Protein AF-A0A8X6SAF5-F1 (afdb_monomer)

pLDDT: mean 92.11, std 7.64, range [51.38, 97.69]

Radius of gyration: 16.72 Å; Cα contacts (8 Å, |Δi|>4): 82; chains: 1; bounding box: 45×39×35 Å

Foldseek 3Di:
DLVVLVVVLVVQVPPADPVRHGQDDPLHSDNVNSVVLVVQLVVLCVVQVPDPPSSVLSNVQSVQCSVADPVRGRNVSFDLDCPTPDPVSVVVVVVVVVVVVD

Sequence (102 aa):
MGTRLRRLKTKMRGQKLSDGKPLCGRNRLTEAEIDRLQAYYGLAIRRNLFSVKDMQQAIWAIFLHKLSTDEKPQHGFCPSDSDTWCKFKKSRIAWGDLSSQK

Secondary structure (DSSP, 8-state):
-HHHHHHHHHHTTT-B-TTS-BS-STTS--HHHHHHHHHHHHHHHHHTTT-HHHHHHHHHHHHHHHH--SSS---TTS--STT-S-HHHHHHHHHHHHHTT-

Mean predicted aligned error: 4.56 Å

Structure (mmCIF, N/CA/C/O backbone):
data_AF-A0A8X6SAF5-F1
#
_entry.id   AF-A0A8X6SAF5-F1
#
loop_
_atom_site.group_PDB
_atom_site.id
_atom_site.type_symbol
_atom_site.label_atom_id
_atom_site.label_alt_id
_atom_site.label_comp_id
_atom_site.label_asym_id
_atom_site.label_entity_id
_atom_site.label_seq_id
_atom_site.pdbx_PDB_ins_code
_atom_site.Cartn_x
_atom_site.Cartn_y
_atom_site.Cartn_z
_atom_site.occupancy
_atom_site.B_iso_or_equiv
_atom_site.auth_seq_id
_atom_site.auth_comp_id
_atom_site.auth_asym_id
_atom_site.auth_atom_id
_atom_site.pdbx_PDB_model_num
ATOM 1 N N . MET A 1 1 ? -7.140 8.845 -5.849 1.00 89.25 1 MET A N 1
ATOM 2 C CA . MET A 1 1 ? -7.455 7.763 -4.881 1.00 89.25 1 MET A CA 1
ATOM 3 C C . MET A 1 1 ? -7.773 8.281 -3.471 1.00 89.25 1 MET A C 1
ATOM 5 O O . MET A 1 1 ? -8.838 7.948 -2.965 1.00 89.25 1 MET A O 1
ATOM 9 N N .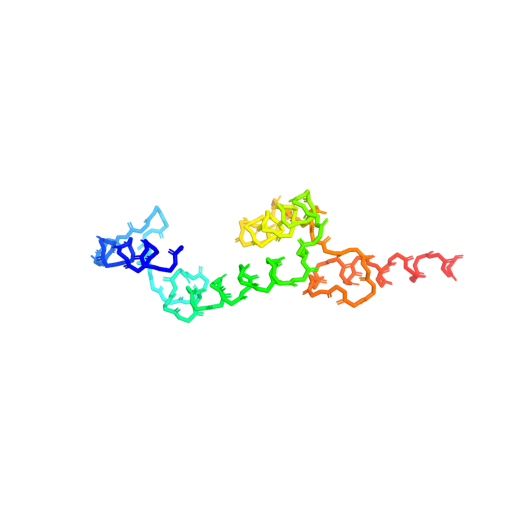 GLY A 1 2 ? -6.919 9.112 -2.852 1.00 94.56 2 GLY A N 1
ATOM 10 C CA . GLY A 1 2 ? -7.059 9.537 -1.445 1.00 94.56 2 GLY A CA 1
ATOM 11 C C . GLY A 1 2 ? -8.425 10.101 -1.042 1.00 94.56 2 GLY A C 1
ATOM 12 O O . GLY A 1 2 ? -9.020 9.626 -0.081 1.00 94.56 2 GLY A O 1
ATOM 13 N N . THR A 1 3 ? -8.982 11.045 -1.807 1.00 96.75 3 THR A N 1
ATOM 14 C CA . THR A 1 3 ? -10.299 11.646 -1.507 1.00 96.75 3 THR A CA 1
ATOM 15 C C . THR A 1 3 ? -11.421 10.610 -1.427 1.00 96.75 3 THR A C 1
ATOM 17 O O . THR A 1 3 ? -12.273 10.693 -0.546 1.00 96.75 3 THR A O 1
ATOM 20 N N . ARG A 1 4 ? -11.423 9.600 -2.310 1.00 96.19 4 ARG A N 1
ATOM 21 C CA . ARG A 1 4 ? -12.444 8.536 -2.292 1.00 96.19 4 ARG A CA 1
ATOM 22 C C . ARG A 1 4 ? -12.307 7.653 -1.052 1.00 96.19 4 ARG A C 1
ATOM 24 O O . ARG A 1 4 ? -13.319 7.326 -0.443 1.00 96.19 4 ARG A O 1
ATOM 31 N N . LEU A 1 5 ? -11.075 7.323 -0.653 1.00 95.44 5 LEU A N 1
ATOM 32 C CA . LEU A 1 5 ? -10.814 6.549 0.566 1.00 95.44 5 LEU A CA 1
ATOM 33 C C . LEU A 1 5 ? -11.239 7.314 1.825 1.00 95.44 5 LEU A C 1
ATOM 35 O O . LEU A 1 5 ? -11.881 6.740 2.699 1.00 95.44 5 LEU A O 1
ATOM 39 N N . ARG A 1 6 ? -10.968 8.623 1.887 1.00 96.81 6 ARG A N 1
ATOM 40 C CA . ARG A 1 6 ? -11.414 9.482 2.996 1.00 96.81 6 ARG A CA 1
ATOM 41 C C . ARG A 1 6 ? -12.933 9.570 3.080 1.00 96.81 6 ARG A C 1
ATOM 43 O O . ARG A 1 6 ? -13.495 9.384 4.152 1.00 96.81 6 ARG A O 1
ATOM 50 N N . ARG A 1 7 ? -13.613 9.757 1.942 1.00 97.25 7 ARG A N 1
ATOM 51 C CA . ARG A 1 7 ? -15.085 9.726 1.877 1.00 97.25 7 ARG A CA 1
ATOM 52 C C . ARG A 1 7 ? -15.649 8.389 2.360 1.00 97.25 7 ARG A C 1
ATOM 54 O O . ARG A 1 7 ? -16.601 8.388 3.135 1.00 97.25 7 ARG A O 1
ATOM 61 N N . LEU A 1 8 ? -15.055 7.267 1.943 1.00 95.06 8 LEU A N 1
ATOM 62 C CA . LEU A 1 8 ? -15.450 5.936 2.412 1.00 95.06 8 LEU A CA 1
ATOM 63 C C . LEU A 1 8 ? -15.295 5.818 3.931 1.00 95.06 8 LEU A C 1
ATOM 65 O O . LEU A 1 8 ? -16.233 5.414 4.609 1.00 95.06 8 LEU A O 1
ATOM 69 N N . LYS A 1 9 ? -14.146 6.226 4.473 1.00 95.00 9 LYS A N 1
ATOM 70 C CA . LYS A 1 9 ? -13.893 6.194 5.914 1.00 95.00 9 LYS A CA 1
ATOM 71 C C . LYS A 1 9 ? -14.908 7.030 6.696 1.00 95.00 9 LYS A C 1
ATOM 73 O O . LYS A 1 9 ? -15.434 6.553 7.697 1.00 95.00 9 LYS A O 1
ATOM 78 N N . THR A 1 10 ? -15.226 8.237 6.225 1.00 95.50 10 THR A N 1
ATOM 79 C CA . THR A 1 10 ? -16.269 9.082 6.828 1.00 95.50 10 THR A CA 1
ATOM 80 C C . THR A 1 10 ? -17.635 8.401 6.778 1.00 95.50 10 THR A C 1
ATOM 82 O O . THR A 1 10 ? -18.328 8.371 7.790 1.00 95.50 10 THR A O 1
ATOM 85 N N . LYS A 1 11 ? -18.001 7.795 5.640 1.00 95.44 11 LYS A N 1
ATOM 86 C CA . LYS A 1 11 ? -19.265 7.057 5.481 1.00 95.44 11 LYS A CA 1
ATOM 87 C C . LYS A 1 11 ? -19.371 5.866 6.440 1.00 95.44 11 LYS A C 1
ATOM 89 O O . LYS A 1 11 ? -20.458 5.566 6.914 1.00 95.44 11 LYS A O 1
ATOM 94 N N . MET A 1 12 ? -18.256 5.197 6.728 1.00 95.06 12 MET A N 1
ATOM 95 C CA . MET A 1 12 ? -18.201 4.030 7.616 1.00 95.06 12 MET A CA 1
ATOM 96 C C . MET A 1 12 ? -18.036 4.387 9.101 1.00 95.06 12 MET A C 1
ATOM 98 O O . MET A 1 12 ? -17.921 3.495 9.942 1.00 95.06 12 MET A O 1
ATOM 102 N N . ARG A 1 13 ? -18.014 5.676 9.462 1.00 92.19 13 ARG A N 1
ATOM 103 C CA . ARG A 1 13 ? -17.891 6.102 10.860 1.00 92.19 13 ARG A CA 1
ATOM 104 C C . ARG A 1 13 ? -19.085 5.594 11.676 1.00 92.19 13 ARG A C 1
ATOM 106 O O . ARG A 1 13 ? -20.229 5.770 11.280 1.00 92.19 13 ARG A O 1
ATOM 113 N N . GLY A 1 14 ? -18.805 4.962 12.816 1.00 89.56 14 GLY A N 1
ATOM 114 C CA . GLY A 1 14 ? -19.827 4.374 13.693 1.00 89.56 14 GLY A CA 1
ATOM 115 C C . GLY A 1 14 ? -20.350 3.005 13.239 1.00 89.56 14 GLY A C 1
ATOM 116 O O . GLY A 1 14 ? -21.012 2.332 14.022 1.00 89.56 14 GLY A O 1
ATOM 117 N N . GLN A 1 15 ? -20.012 2.554 12.027 1.00 94.12 15 GLN A N 1
ATOM 118 C CA . GLN A 1 15 ? -20.369 1.222 11.542 1.00 94.12 15 GLN A CA 1
ATOM 119 C C . GLN A 1 15 ? -19.299 0.200 11.931 1.00 94.12 15 GLN A C 1
ATOM 121 O O . GLN A 1 15 ? -18.097 0.491 11.945 1.00 94.12 15 GLN A O 1
ATOM 126 N N . LYS A 1 16 ? -19.749 -1.016 12.235 1.00 94.75 16 LYS A N 1
ATOM 127 C CA . LYS A 1 16 ? -18.885 -2.171 12.475 1.00 94.75 16 LYS A CA 1
ATOM 128 C C . LYS A 1 16 ? -18.730 -2.966 11.181 1.00 94.75 16 LYS A C 1
ATOM 130 O O . LYS A 1 16 ? -19.667 -3.074 10.397 1.00 94.75 16 LYS A O 1
ATOM 135 N N . LEU A 1 17 ? -17.532 -3.492 10.960 1.00 93.12 17 LEU A N 1
ATOM 136 C CA . LEU A 1 17 ? -17.251 -4.444 9.891 1.00 93.12 17 LEU A CA 1
ATOM 137 C C . LEU A 1 17 ? -17.839 -5.820 10.243 1.00 93.12 17 LEU A C 1
ATOM 139 O O . LEU A 1 17 ? -18.372 -6.018 11.336 1.00 93.12 17 LEU A O 1
ATOM 143 N N . SER A 1 18 ? -17.709 -6.784 9.331 1.00 92.75 18 SER A N 1
ATOM 144 C CA . SER A 1 18 ? -18.149 -8.173 9.541 1.00 92.75 18 SER A CA 1
ATOM 145 C C . SER A 1 18 ? -17.526 -8.834 10.774 1.00 92.75 18 SER A C 1
ATOM 147 O O . SER A 1 18 ? -18.122 -9.727 11.363 1.00 92.75 18 SER A O 1
ATOM 149 N N . ASP A 1 19 ? -16.354 -8.369 11.200 1.00 93.00 19 ASP A N 1
ATOM 150 C CA . ASP A 1 19 ? -15.660 -8.826 12.406 1.00 93.00 19 ASP A CA 1
ATOM 151 C C . ASP A 1 19 ? -16.079 -8.081 13.691 1.00 93.00 19 ASP A C 1
ATOM 153 O O . ASP A 1 19 ? -15.420 -8.194 14.726 1.00 93.00 19 ASP A O 1
ATOM 157 N N . GLY A 1 20 ? -17.148 -7.280 13.637 1.00 94.31 20 GLY A N 1
ATOM 158 C CA . GLY A 1 20 ? -17.696 -6.550 14.781 1.00 94.31 20 GLY A CA 1
ATOM 159 C C . GLY A 1 20 ? -16.859 -5.352 15.242 1.00 94.31 20 GLY A C 1
ATOM 160 O O . GLY A 1 20 ? -17.235 -4.679 16.207 1.00 94.31 20 GLY A O 1
ATOM 161 N N . LYS A 1 21 ? -15.743 -5.047 14.568 1.00 92.44 21 LYS A N 1
ATOM 162 C CA . LYS A 1 21 ? -14.849 -3.937 14.917 1.00 92.44 21 LYS A CA 1
ATOM 163 C C . LYS A 1 21 ? -15.065 -2.742 13.979 1.00 92.44 21 LYS A C 1
ATOM 165 O O . LYS A 1 21 ? -15.439 -2.918 12.819 1.00 92.44 21 LYS A O 1
ATOM 170 N N . PRO A 1 22 ? -14.829 -1.508 14.452 1.00 93.62 22 PRO A N 1
ATOM 171 C CA . PRO A 1 22 ? -14.922 -0.320 13.609 1.00 93.62 22 PRO A CA 1
ATOM 172 C C . PRO A 1 22 ? -13.779 -0.244 12.582 1.00 93.62 22 PRO A C 1
ATOM 174 O O . PRO A 1 22 ? -12.726 -0.867 12.738 1.00 93.62 22 PRO A O 1
ATOM 177 N N . LEU A 1 23 ? -13.946 0.608 11.565 1.00 92.81 23 LEU A N 1
ATOM 178 C CA . LEU A 1 23 ? -12.899 0.973 10.598 1.00 92.81 23 LEU A CA 1
ATOM 179 C C . LEU A 1 23 ? -11.872 1.963 11.203 1.00 92.81 23 LEU A C 1
ATOM 181 O O . LEU A 1 23 ? -11.521 2.981 10.608 1.00 92.81 23 LEU A O 1
ATOM 185 N N . CYS A 1 24 ? -11.408 1.702 12.423 1.00 88.12 24 CYS A N 1
ATOM 186 C CA . CYS A 1 24 ? -10.351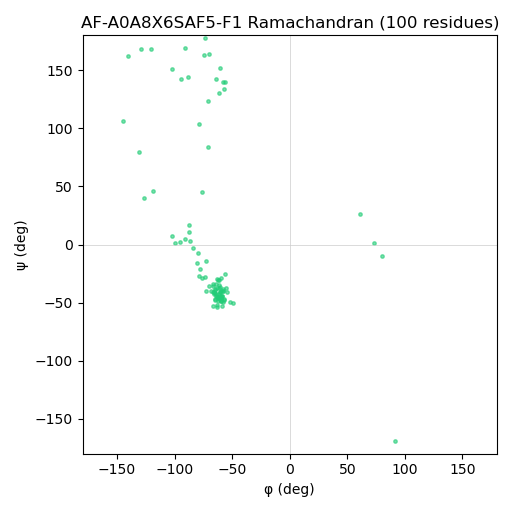 2.462 13.084 1.00 88.12 24 CYS A CA 1
ATOM 187 C C . CYS A 1 24 ? -9.414 1.525 13.860 1.00 88.12 24 CYS A C 1
ATOM 189 O O . CYS A 1 24 ? -9.744 0.371 14.125 1.00 88.12 24 CYS A O 1
ATOM 191 N N . GLY A 1 25 ? -8.222 2.018 14.198 1.00 88.44 25 GLY A N 1
ATOM 192 C CA . GLY A 1 25 ? -7.207 1.241 14.912 1.00 88.44 25 GLY A CA 1
ATOM 193 C C . GLY A 1 25 ? -6.228 0.491 14.004 1.00 88.44 25 GLY A C 1
ATOM 194 O O . GLY A 1 25 ? -6.126 0.745 12.800 1.00 88.44 25 GLY A O 1
ATOM 195 N N . ARG A 1 26 ? -5.448 -0.405 14.619 1.00 87.12 26 ARG A N 1
ATOM 196 C CA . ARG A 1 26 ? -4.365 -1.151 13.962 1.00 87.12 26 ARG A CA 1
ATOM 197 C C . ARG A 1 26 ? -4.917 -2.066 12.865 1.00 87.12 26 ARG A C 1
ATOM 199 O O . ARG A 1 26 ? -5.971 -2.669 13.034 1.00 87.12 26 ARG A O 1
ATOM 206 N N . ASN A 1 27 ? -4.182 -2.175 11.757 1.00 86.62 27 ASN A N 1
ATOM 207 C CA . ASN A 1 27 ? -4.537 -2.989 10.585 1.00 86.62 27 ASN A CA 1
ATOM 208 C C . ASN A 1 27 ? -5.861 -2.581 9.906 1.00 86.62 27 ASN A C 1
ATOM 210 O O . ASN A 1 27 ? -6.511 -3.399 9.261 1.00 86.62 27 ASN A O 1
ATOM 214 N N . ARG A 1 28 ? -6.268 -1.311 10.036 1.00 92.25 28 ARG A N 1
ATOM 215 C CA . ARG A 1 28 ? -7.451 -0.739 9.372 1.00 92.25 28 ARG A CA 1
ATOM 216 C C . ARG A 1 28 ? -7.086 0.433 8.468 1.00 92.25 28 ARG A C 1
ATOM 218 O O . ARG A 1 28 ? -5.989 0.988 8.544 1.00 92.25 28 ARG A O 1
ATOM 225 N N . LEU A 1 29 ? -8.052 0.847 7.648 1.00 93.50 29 LEU A N 1
ATOM 226 C CA . LEU A 1 29 ? -7.948 2.023 6.787 1.00 93.50 29 LEU A CA 1
ATOM 227 C C . LEU A 1 29 ? -7.992 3.322 7.618 1.00 93.50 29 LEU A C 1
ATOM 229 O O . LEU A 1 29 ? -9.039 3.939 7.807 1.00 93.50 29 LEU A O 1
ATOM 233 N N . THR A 1 30 ? -6.838 3.727 8.142 1.00 94.88 30 THR A N 1
ATOM 234 C CA . THR A 1 30 ? -6.637 4.981 8.892 1.00 94.88 30 THR A CA 1
ATOM 235 C C . THR A 1 30 ? -6.219 6.133 7.967 1.00 94.88 30 THR A C 1
ATOM 237 O O . THR A 1 30 ? -5.874 5.884 6.815 1.00 94.88 30 THR A O 1
ATOM 240 N N . GLU A 1 31 ? -6.203 7.392 8.447 1.00 94.94 31 GLU A N 1
ATOM 241 C CA . GLU A 1 31 ? -5.665 8.509 7.626 1.00 94.94 31 GLU A CA 1
ATOM 242 C C . GLU A 1 31 ? -4.214 8.234 7.217 1.00 94.94 31 GLU A C 1
ATOM 244 O O . GLU A 1 31 ? -3.886 8.278 6.038 1.00 94.94 31 GLU A O 1
ATOM 249 N N . ALA A 1 32 ? -3.382 7.821 8.177 1.00 95.12 32 ALA A N 1
ATOM 250 C CA . ALA A 1 32 ? -1.984 7.495 7.928 1.00 95.12 32 ALA A CA 1
ATOM 251 C C . ALA A 1 32 ? -1.802 6.323 6.947 1.00 95.12 32 ALA A C 1
ATOM 253 O O . ALA A 1 32 ? -0.787 6.241 6.257 1.00 95.12 32 ALA A O 1
ATOM 254 N N . GLU A 1 33 ? -2.742 5.372 6.901 1.00 95.06 33 GLU A N 1
ATOM 255 C CA . GLU A 1 33 ? -2.726 4.309 5.888 1.00 95.06 33 GLU A CA 1
ATOM 256 C C . GLU A 1 33 ? -3.113 4.853 4.507 1.00 95.06 33 GLU A C 1
ATOM 258 O O . GLU A 1 33 ? -2.473 4.506 3.518 1.00 95.06 33 GLU A O 1
ATOM 263 N N . ILE A 1 34 ? -4.104 5.748 4.431 1.00 96.38 34 ILE A N 1
ATOM 264 C CA . ILE A 1 34 ? -4.484 6.427 3.185 1.00 96.38 34 ILE A CA 1
ATOM 265 C C . ILE A 1 34 ? -3.300 7.231 2.630 1.00 96.38 34 ILE A C 1
ATOM 267 O O . ILE A 1 34 ? -3.013 7.126 1.437 1.00 96.38 34 ILE A O 1
ATOM 271 N N . ASP A 1 35 ? -2.579 7.966 3.478 1.00 97.00 35 ASP A N 1
ATOM 272 C CA . ASP A 1 35 ? -1.396 8.737 3.075 1.00 97.00 35 ASP A CA 1
ATOM 273 C C . ASP A 1 35 ? -0.284 7.837 2.534 1.00 97.00 35 ASP A C 1
ATOM 275 O O . ASP A 1 35 ? 0.264 8.096 1.459 1.00 97.00 35 ASP A O 1
ATOM 279 N N . ARG A 1 36 ? -0.007 6.719 3.216 1.00 95.75 36 ARG A N 1
ATOM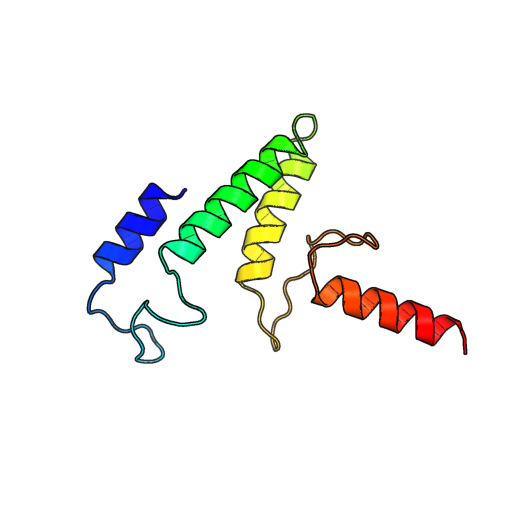 280 C CA . ARG A 1 36 ? 0.958 5.715 2.747 1.00 95.75 36 ARG A CA 1
ATOM 281 C C . ARG A 1 36 ? 0.557 5.131 1.394 1.00 95.75 36 ARG A C 1
ATOM 283 O O . ARG A 1 36 ? 1.382 5.087 0.485 1.00 95.75 36 ARG A O 1
ATOM 290 N N . LEU A 1 37 ? -0.711 4.752 1.218 1.00 95.75 37 LEU A N 1
ATOM 291 C CA . LEU A 1 37 ? -1.221 4.246 -0.060 1.00 95.75 37 LEU A CA 1
ATOM 292 C C . LEU A 1 37 ? -1.085 5.283 -1.184 1.00 95.75 37 LEU A C 1
ATOM 294 O O . LEU A 1 37 ? -0.708 4.929 -2.299 1.00 95.75 37 LEU A O 1
ATOM 298 N N . GLN A 1 38 ? -1.360 6.562 -0.910 1.00 96.88 38 GLN A N 1
ATOM 299 C CA . GLN A 1 38 ? -1.163 7.636 -1.887 1.00 96.88 38 GLN A CA 1
ATOM 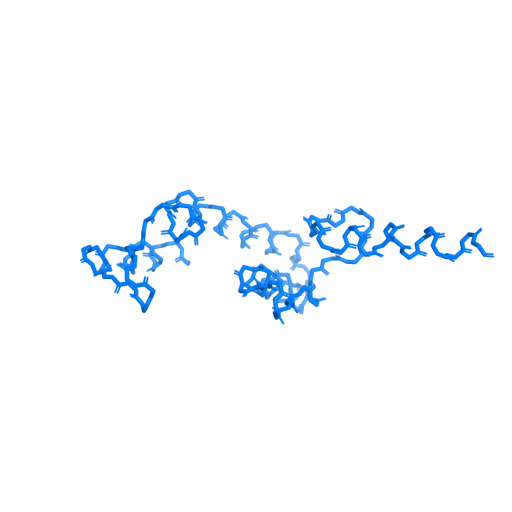300 C C . GLN A 1 38 ? 0.309 7.811 -2.264 1.00 96.88 38 GLN A C 1
ATOM 302 O O . GLN A 1 38 ? 0.618 7.927 -3.451 1.00 96.88 38 GLN A O 1
ATOM 307 N N . ALA A 1 39 ? 1.206 7.801 -1.277 1.00 97.06 39 ALA A N 1
ATOM 308 C CA . ALA A 1 39 ? 2.640 7.919 -1.503 1.00 97.06 39 ALA A CA 1
ATOM 309 C C . ALA A 1 39 ? 3.168 6.762 -2.363 1.00 97.06 39 ALA A C 1
ATOM 311 O O . ALA A 1 39 ? 3.864 7.003 -3.351 1.00 97.06 39 ALA A O 1
ATOM 312 N N . TYR A 1 40 ? 2.782 5.521 -2.047 1.00 96.06 40 TYR A N 1
ATOM 313 C CA . TYR A 1 40 ? 3.183 4.340 -2.816 1.00 96.06 40 TYR A CA 1
ATOM 314 C C . TYR A 1 40 ? 2.633 4.369 -4.238 1.00 96.06 40 TYR A C 1
ATOM 316 O O . TYR A 1 40 ? 3.371 4.101 -5.181 1.00 96.06 40 TYR A O 1
ATOM 324 N N . TYR A 1 41 ? 1.367 4.754 -4.408 1.00 96.19 41 TYR A N 1
ATOM 325 C CA . TYR A 1 41 ? 0.757 4.876 -5.729 1.00 96.19 41 TYR A CA 1
ATOM 326 C C . TYR A 1 41 ? 1.496 5.906 -6.597 1.00 96.19 41 TYR A C 1
ATOM 328 O O . TYR A 1 41 ? 1.845 5.626 -7.741 1.00 96.19 41 TYR A O 1
ATOM 336 N N . GLY A 1 42 ? 1.804 7.084 -6.042 1.00 96.56 42 GLY A N 1
ATOM 337 C CA . GLY A 1 42 ? 2.589 8.098 -6.749 1.00 96.56 42 GLY A CA 1
ATOM 338 C C . GLY A 1 42 ? 4.011 7.629 -7.074 1.00 96.56 42 GLY A C 1
ATOM 339 O O . GLY A 1 42 ? 4.524 7.924 -8.151 1.00 96.56 4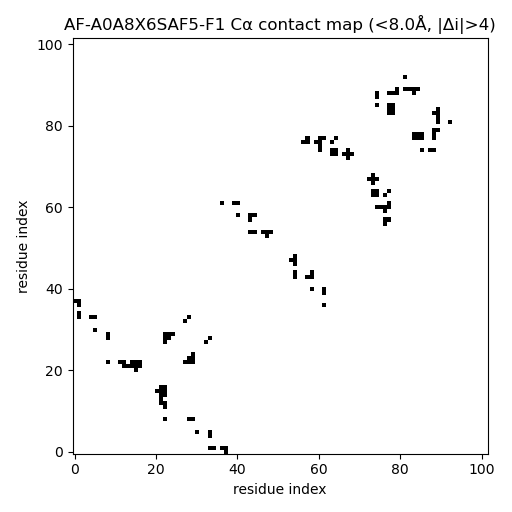2 GLY A O 1
ATOM 340 N N . LEU A 1 43 ? 4.640 6.873 -6.172 1.00 95.88 43 LEU A N 1
ATOM 341 C CA . LEU A 1 43 ? 5.966 6.296 -6.391 1.00 95.88 43 LEU A CA 1
ATOM 342 C C . LEU A 1 43 ? 5.962 5.247 -7.512 1.00 95.88 43 LEU A C 1
ATOM 344 O O . LEU A 1 43 ? 6.877 5.248 -8.330 1.00 95.88 43 LEU A O 1
ATOM 348 N N . ALA A 1 44 ? 4.931 4.399 -7.580 1.00 95.94 44 ALA A N 1
ATOM 349 C CA . ALA A 1 44 ? 4.766 3.405 -8.640 1.00 95.94 44 ALA A CA 1
ATOM 350 C C . ALA A 1 44 ? 4.679 4.057 -10.027 1.00 95.94 44 ALA A C 1
ATOM 352 O O . ALA A 1 44 ? 5.305 3.571 -10.964 1.00 95.94 44 ALA A O 1
ATOM 353 N N . ILE A 1 45 ? 3.977 5.188 -10.142 1.00 96.38 45 ILE A N 1
ATOM 354 C CA . ILE A 1 45 ? 3.916 5.964 -11.389 1.00 96.38 45 ILE A CA 1
ATOM 355 C C . ILE A 1 45 ? 5.283 6.566 -11.722 1.00 96.38 45 ILE A C 1
ATOM 357 O O . ILE A 1 45 ? 5.802 6.348 -12.813 1.00 96.38 45 ILE A O 1
ATOM 361 N N . ARG A 1 46 ? 5.899 7.288 -10.775 1.00 97.38 46 ARG A N 1
ATOM 362 C CA . ARG A 1 46 ? 7.170 7.995 -11.020 1.00 97.38 46 ARG A CA 1
ATOM 363 C C . ARG A 1 46 ? 8.339 7.067 -11.350 1.00 97.38 46 ARG A C 1
ATOM 365 O O . ARG A 1 46 ? 9.240 7.480 -12.065 1.00 97.38 46 ARG A O 1
ATOM 372 N N . ARG A 1 47 ? 8.345 5.836 -10.832 1.00 95.75 47 ARG A N 1
ATOM 373 C CA . ARG A 1 47 ? 9.400 4.849 -11.119 1.00 95.75 47 ARG A CA 1
ATOM 374 C C . ARG A 1 47 ? 9.227 4.133 -12.460 1.00 95.75 47 ARG A C 1
ATOM 376 O O . ARG A 1 47 ? 10.183 3.537 -12.928 1.00 95.75 47 ARG A O 1
ATOM 383 N N . ASN A 1 48 ? 8.045 4.200 -13.076 1.00 96.44 48 ASN A N 1
ATOM 384 C CA . ASN A 1 48 ? 7.707 3.439 -14.283 1.00 96.44 48 ASN A CA 1
ATOM 385 C C . ASN A 1 48 ? 7.180 4.349 -15.408 1.00 96.44 48 ASN A C 1
ATOM 387 O O . ASN A 1 48 ? 6.234 3.997 -16.109 1.00 96.44 48 ASN A O 1
ATOM 391 N N . LEU A 1 49 ? 7.770 5.538 -15.581 1.00 96.56 49 LEU A N 1
ATOM 392 C CA . LEU A 1 49 ? 7.300 6.547 -16.547 1.00 96.56 49 LEU A CA 1
ATOM 393 C C . LEU A 1 49 ? 7.300 6.056 -18.002 1.00 96.56 49 LEU A C 1
ATOM 395 O O . LEU A 1 49 ? 6.480 6.503 -18.797 1.00 96.56 49 LEU A O 1
ATOM 399 N N . PHE A 1 50 ? 8.200 5.132 -18.335 1.00 96.94 50 PHE A N 1
ATOM 400 C CA . PHE A 1 50 ? 8.416 4.662 -19.704 1.00 96.94 50 PHE A CA 1
ATOM 401 C C . PHE A 1 50 ? 7.731 3.323 -20.013 1.00 96.94 50 PHE A C 1
ATOM 403 O O . PHE A 1 50 ? 7.862 2.814 -21.121 1.00 96.94 50 PHE A O 1
ATOM 410 N N . SER A 1 51 ? 6.999 2.739 -19.056 1.00 97.69 51 SER A N 1
ATOM 411 C CA . SER A 1 51 ? 6.341 1.440 -19.229 1.00 97.69 51 SER A CA 1
ATOM 412 C C . SER A 1 51 ? 5.009 1.390 -18.489 1.00 97.69 51 SER A C 1
ATOM 414 O O . SER A 1 51 ? 4.942 1.254 -17.265 1.00 97.69 51 SER A O 1
ATOM 416 N N . VAL A 1 52 ? 3.915 1.458 -19.253 1.00 96.88 52 VAL A N 1
ATOM 417 C CA . VAL A 1 52 ? 2.547 1.339 -18.719 1.00 96.88 52 VAL A CA 1
ATOM 418 C C . VAL A 1 52 ? 2.335 -0.024 -18.062 1.00 96.88 52 VAL A C 1
ATOM 420 O O . VAL A 1 52 ? 1.690 -0.112 -17.017 1.00 96.88 52 VAL A O 1
ATOM 423 N N . LYS A 1 53 ? 2.916 -1.082 -18.639 1.00 97.19 53 LYS A N 1
ATOM 424 C CA . LYS A 1 53 ? 2.837 -2.441 -18.100 1.00 97.19 53 LYS A CA 1
ATOM 425 C C . LYS A 1 53 ? 3.489 -2.525 -16.718 1.00 97.19 53 LYS A C 1
ATOM 427 O O . LYS A 1 53 ? 2.858 -3.015 -15.782 1.00 97.19 53 LYS A O 1
ATOM 432 N N . ASP A 1 54 ? 4.702 -1.997 -16.567 1.00 96.31 54 ASP A N 1
ATOM 433 C CA . ASP A 1 54 ? 5.419 -2.054 -15.287 1.00 96.31 54 ASP A CA 1
ATOM 434 C C . ASP A 1 54 ? 4.771 -1.144 -14.243 1.00 96.31 54 ASP A C 1
ATOM 436 O O . ASP A 1 54 ? 4.651 -1.510 -13.073 1.00 96.31 54 ASP A O 1
ATOM 440 N N . MET A 1 55 ? 4.244 0.007 -14.672 1.00 97.56 55 MET A N 1
ATOM 441 C CA . MET A 1 55 ? 3.442 0.882 -13.822 1.00 97.56 55 MET A CA 1
ATOM 442 C C . MET A 1 55 ? 2.197 0.165 -13.292 1.00 97.56 55 MET A C 1
ATOM 444 O O . MET A 1 55 ? 1.934 0.190 -12.087 1.00 97.56 55 MET A O 1
ATOM 448 N N . GLN A 1 56 ? 1.444 -0.500 -14.172 1.00 96.56 56 GLN A N 1
ATOM 449 C CA . GLN A 1 56 ? 0.267 -1.278 -13.797 1.00 96.56 56 GLN A CA 1
ATOM 450 C C . GLN A 1 56 ? 0.648 -2.388 -12.814 1.00 96.56 56 GLN A C 1
ATOM 452 O O . GLN A 1 56 ? 0.005 -2.528 -11.773 1.00 96.56 56 GLN A O 1
ATOM 457 N N . GLN A 1 57 ? 1.714 -3.137 -13.097 1.00 96.62 57 GLN A N 1
ATOM 458 C CA . GLN A 1 57 ? 2.195 -4.199 -12.219 1.00 96.62 57 GLN A CA 1
ATOM 459 C C . GLN A 1 57 ? 2.606 -3.661 -10.840 1.00 96.62 57 GLN A C 1
ATOM 461 O O . GLN A 1 57 ? 2.223 -4.237 -9.821 1.00 96.62 57 GLN A O 1
ATOM 466 N N . ALA A 1 58 ? 3.307 -2.526 -10.780 1.00 96.56 58 ALA A N 1
ATOM 467 C CA . ALA A 1 58 ? 3.699 -1.883 -9.529 1.00 96.56 58 ALA A CA 1
ATOM 468 C C . ALA A 1 58 ? 2.487 -1.392 -8.715 1.00 96.56 58 ALA A C 1
ATOM 470 O O . ALA A 1 58 ? 2.461 -1.536 -7.491 1.00 96.56 58 ALA A O 1
ATOM 471 N N . ILE A 1 59 ? 1.454 -0.860 -9.377 1.00 96.38 59 ILE A N 1
ATOM 472 C CA . ILE A 1 59 ? 0.194 -0.470 -8.727 1.00 96.38 59 ILE A CA 1
ATOM 473 C C . ILE A 1 59 ? -0.523 -1.701 -8.157 1.00 96.38 59 ILE A C 1
ATOM 475 O O . ILE A 1 59 ? -0.932 -1.694 -6.992 1.00 96.38 59 ILE A O 1
ATOM 479 N N . TRP A 1 60 ? -0.638 -2.779 -8.938 1.00 96.88 60 TRP A N 1
ATOM 480 C CA . TRP A 1 60 ? -1.245 -4.028 -8.473 1.00 96.88 60 TRP A CA 1
ATOM 481 C C . TRP A 1 60 ? -0.453 -4.676 -7.339 1.00 96.88 60 TRP A C 1
ATOM 483 O O . TRP A 1 60 ? -1.061 -5.216 -6.418 1.00 96.88 60 TRP A O 1
ATOM 493 N N . ALA A 1 61 ? 0.876 -4.564 -7.340 1.00 97.06 61 ALA A N 1
ATOM 494 C CA . ALA A 1 61 ? 1.715 -5.035 -6.244 1.00 97.06 61 ALA A CA 1
ATOM 495 C C . ALA A 1 61 ? 1.346 -4.374 -4.910 1.00 97.06 61 ALA A C 1
ATOM 497 O O . ALA A 1 61 ? 1.299 -5.057 -3.891 1.00 97.06 61 ALA A O 1
ATOM 498 N N . ILE A 1 62 ? 1.036 -3.071 -4.904 1.00 96.12 62 ILE A N 1
ATOM 499 C CA . ILE A 1 62 ? 0.597 -2.360 -3.693 1.00 96.12 62 ILE A CA 1
ATOM 500 C C . ILE A 1 62 ? -0.745 -2.917 -3.207 1.00 96.12 62 ILE A C 1
ATOM 502 O O . ILE A 1 62 ? -0.891 -3.215 -2.022 1.00 96.12 62 ILE A O 1
ATOM 506 N N . PHE A 1 63 ? -1.717 -3.069 -4.113 1.00 94.94 63 PHE A N 1
ATOM 507 C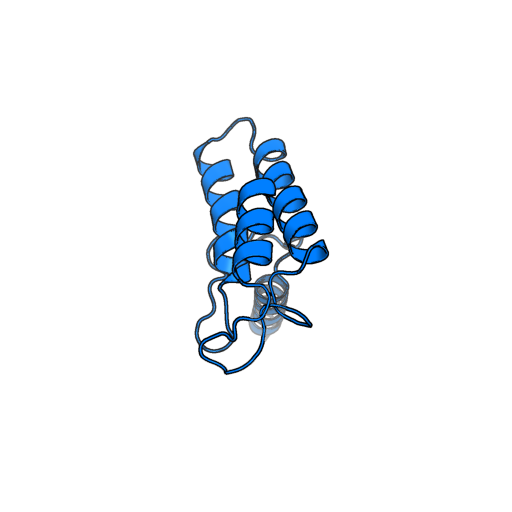 CA . PHE A 1 63 ? -3.048 -3.571 -3.769 1.00 94.94 63 PHE A CA 1
ATOM 508 C C . PHE A 1 63 ? -2.999 -5.009 -3.238 1.00 94.94 63 PHE A C 1
ATOM 510 O O . PHE A 1 63 ? -3.489 -5.276 -2.142 1.00 94.94 63 PHE A O 1
ATOM 517 N N . LEU A 1 64 ? -2.353 -5.917 -3.973 1.00 96.12 64 LEU A N 1
ATOM 518 C CA . LEU A 1 64 ? -2.244 -7.324 -3.593 1.00 96.12 64 LEU A CA 1
ATOM 519 C C . LEU A 1 64 ? -1.440 -7.508 -2.304 1.00 96.12 64 LEU A C 1
ATOM 521 O O . LEU A 1 64 ? -1.856 -8.267 -1.436 1.00 96.12 64 LEU A O 1
ATOM 525 N N . HIS A 1 65 ? -0.363 -6.742 -2.105 1.00 94.88 65 HIS A N 1
ATOM 526 C CA . HIS A 1 65 ? 0.391 -6.782 -0.853 1.00 94.88 65 HIS A CA 1
ATOM 527 C C . HIS A 1 65 ? -0.467 -6.392 0.357 1.00 94.88 65 HIS A C 1
ATOM 529 O O . HIS A 1 65 ? -0.300 -6.959 1.431 1.00 94.88 65 HIS A O 1
ATOM 535 N N . LYS A 1 66 ? -1.386 -5.431 0.199 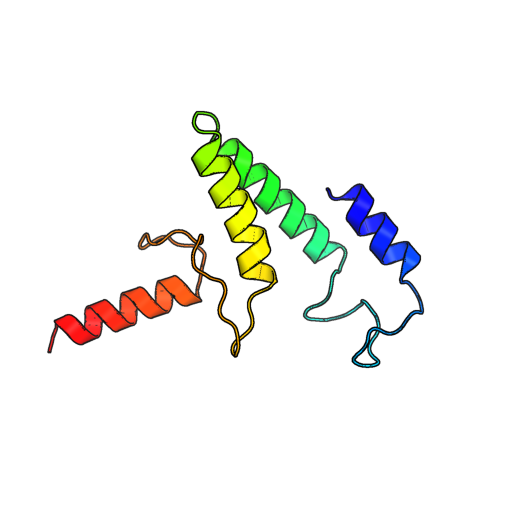1.00 92.25 66 LYS A N 1
ATOM 536 C CA . LYS A 1 66 ? -2.287 -4.983 1.274 1.00 92.25 66 LYS A CA 1
ATOM 537 C C . LYS A 1 66 ? -3.470 -5.917 1.504 1.00 92.25 66 LYS A C 1
ATOM 539 O O . LYS A 1 66 ? -3.985 -5.955 2.615 1.00 92.25 66 LYS A O 1
ATOM 544 N N . LEU A 1 67 ? -3.889 -6.639 0.467 1.00 92.88 67 LEU A N 1
ATOM 545 C CA . LEU A 1 67 ? -4.911 -7.682 0.542 1.00 92.88 67 LEU A CA 1
ATOM 546 C C . LEU A 1 67 ? -4.365 -8.999 1.119 1.00 92.88 67 LEU A C 1
ATOM 548 O O . LEU A 1 67 ? -5.139 -9.832 1.582 1.00 92.88 67 LEU A O 1
ATOM 552 N N . SER A 1 68 ? -3.046 -9.191 1.064 1.00 94.19 68 SER A N 1
ATOM 553 C CA . SER A 1 68 ? -2.363 -10.406 1.502 1.00 94.19 68 SER A CA 1
ATOM 554 C C . SER A 1 68 ? -2.639 -10.738 2.967 1.00 94.19 68 SER A C 1
ATOM 556 O O . SER A 1 68 ? -2.624 -9.866 3.835 1.00 94.19 68 SER A O 1
ATOM 558 N N . THR A 1 69 ? -2.818 -12.027 3.228 1.00 92.44 69 THR A N 1
ATOM 559 C CA . THR A 1 69 ? -2.933 -12.624 4.568 1.00 92.44 69 THR A CA 1
ATOM 560 C C . THR A 1 69 ? -1.966 -13.795 4.666 1.00 92.44 69 THR A C 1
ATOM 562 O O . THR A 1 69 ? -1.427 -14.222 3.641 1.00 92.44 69 THR A O 1
ATOM 565 N N . ASP A 1 70 ? -1.747 -14.315 5.870 1.00 91.31 70 ASP A N 1
ATOM 566 C CA . ASP A 1 70 ? -0.859 -15.462 6.063 1.00 91.31 70 ASP A CA 1
ATOM 567 C C . ASP A 1 70 ? -1.444 -16.724 5.401 1.00 91.31 70 ASP A C 1
ATOM 569 O O . ASP A 1 70 ? -0.714 -17.496 4.782 1.00 91.31 70 ASP A O 1
ATOM 573 N N . GLU A 1 71 ? -2.772 -16.885 5.418 1.00 95.25 71 GLU A N 1
ATOM 574 C CA . GLU A 1 71 ? -3.475 -18.002 4.774 1.00 95.25 71 GLU A CA 1
ATOM 575 C C . GLU A 1 71 ? -3.561 -17.852 3.249 1.00 95.25 71 GLU A C 1
ATOM 577 O O . GLU A 1 71 ? -3.650 -18.840 2.518 1.00 95.25 71 GLU A O 1
ATOM 582 N N . LYS A 1 72 ? -3.577 -16.611 2.750 1.00 94.50 72 LYS A N 1
ATOM 583 C CA . LYS A 1 72 ? -3.650 -16.290 1.318 1.00 94.50 72 LYS A CA 1
ATOM 584 C C . LYS A 1 72 ? -2.573 -15.262 0.964 1.00 94.50 72 LYS A C 1
ATOM 586 O O . LYS A 1 72 ? -2.890 -14.069 0.849 1.00 94.50 72 LYS A O 1
ATOM 591 N N . PRO A 1 73 ? -1.313 -15.698 0.781 1.00 94.25 73 PRO A N 1
ATOM 592 C CA . PRO A 1 73 ? -0.215 -14.803 0.450 1.00 94.25 73 PRO A CA 1
ATOM 593 C C . PRO A 1 73 ? -0.358 -14.277 -0.984 1.00 94.25 73 PRO A C 1
ATOM 595 O O . PRO A 1 73 ? -0.406 -15.040 -1.944 1.00 94.25 73 PRO A O 1
ATOM 598 N N . GLN A 1 74 ? -0.387 -12.955 -1.143 1.00 95.75 74 GLN A N 1
ATOM 599 C CA . GLN A 1 74 ? -0.620 -12.265 -2.419 1.00 95.75 74 GLN A CA 1
ATOM 600 C C . GLN A 1 74 ? 0.585 -11.400 -2.813 1.00 95.75 74 GLN A C 1
ATOM 602 O O . GLN A 1 74 ? 0.473 -10.238 -3.201 1.00 95.75 74 GLN A O 1
ATOM 607 N N . HIS A 1 75 ? 1.787 -11.963 -2.697 1.00 94.75 75 HIS A N 1
ATOM 608 C CA . HIS A 1 75 ? 3.035 -11.233 -2.939 1.00 94.75 75 HIS A CA 1
ATOM 609 C C . HIS A 1 75 ? 3.545 -11.319 -4.386 1.00 94.75 75 HIS A C 1
ATOM 611 O O . HIS A 1 75 ? 4.616 -10.795 -4.667 1.00 94.75 75 HIS A O 1
ATOM 617 N N . GLY A 1 76 ? 2.811 -11.941 -5.318 1.00 93.00 76 GLY A N 1
ATOM 618 C CA . GLY A 1 76 ? 3.286 -12.260 -6.676 1.00 93.00 76 GLY A CA 1
ATOM 619 C C . GLY A 1 76 ? 3.944 -11.091 -7.420 1.00 93.00 76 GLY A C 1
ATO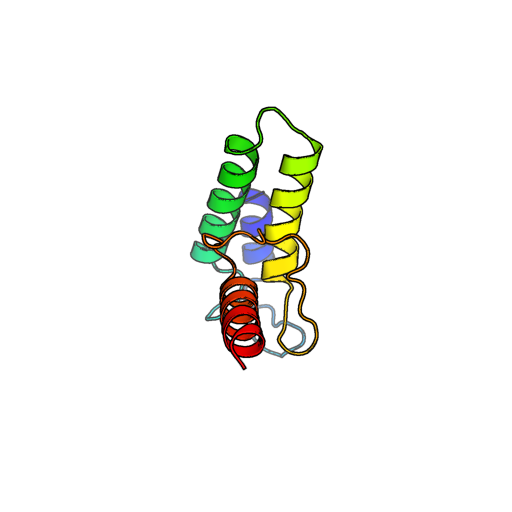M 620 O O . GLY A 1 76 ? 5.085 -11.221 -7.869 1.00 93.00 76 GLY A O 1
ATOM 621 N N . PHE A 1 77 ? 3.283 -9.929 -7.454 1.00 95.12 77 PHE A N 1
ATOM 622 C CA . PHE A 1 77 ? 3.769 -8.731 -8.156 1.00 95.12 77 PHE A CA 1
ATOM 623 C C . PHE A 1 77 ? 4.762 -7.869 -7.373 1.00 95.12 77 PHE A C 1
ATOM 625 O O . PHE A 1 77 ? 5.263 -6.886 -7.916 1.00 95.12 77 PHE A O 1
ATOM 632 N N . CYS A 1 78 ? 5.073 -8.197 -6.115 1.00 94.56 78 CYS A N 1
ATOM 633 C CA . CYS A 1 78 ? 6.128 -7.478 -5.403 1.00 94.56 78 CYS A CA 1
ATOM 634 C C . CYS A 1 78 ? 7.473 -7.631 -6.145 1.00 94.56 78 CYS A C 1
ATOM 636 O O . CYS A 1 78 ? 7.687 -8.659 -6.786 1.00 94.56 78 CYS A O 1
ATOM 638 N N . PRO A 1 79 ? 8.405 -6.673 -6.047 1.00 91.69 79 PRO A N 1
ATOM 639 C CA . PRO A 1 79 ? 9.745 -6.834 -6.614 1.00 91.69 79 PRO A CA 1
ATOM 640 C C . PRO A 1 79 ? 10.437 -8.095 -6.073 1.00 91.69 79 PRO A C 1
ATOM 642 O O . PRO A 1 79 ? 10.260 -8.432 -4.899 1.00 91.69 79 PRO A O 1
ATOM 645 N N . SER A 1 80 ? 11.147 -8.830 -6.930 1.00 88.75 80 SER A N 1
ATOM 646 C CA . SER A 1 80 ? 11.871 -10.067 -6.569 1.00 88.75 80 SER A CA 1
ATOM 647 C C . SER A 1 80 ? 13.379 -9.847 -6.405 1.00 88.75 80 SER A C 1
ATOM 649 O O . SER A 1 80 ? 14.123 -10.809 -6.269 1.00 88.75 80 SER A O 1
ATOM 651 N N . ASP A 1 81 ? 13.821 -8.598 -6.457 1.00 87.88 81 ASP A N 1
ATOM 652 C CA . ASP A 1 81 ? 15.199 -8.181 -6.242 1.00 87.88 81 ASP A CA 1
ATOM 653 C C . ASP A 1 81 ? 15.591 -8.235 -4.756 1.00 87.88 81 ASP A C 1
ATOM 655 O O . ASP A 1 81 ? 14.748 -8.279 -3.855 1.00 87.88 81 ASP A O 1
ATOM 659 N N . SER A 1 82 ? 16.899 -8.219 -4.493 1.00 82.38 82 SER A N 1
ATOM 660 C CA . SER A 1 82 ? 17.455 -8.215 -3.134 1.00 82.38 82 SER A CA 1
ATOM 661 C C . SER A 1 82 ? 17.041 -6.972 -2.333 1.00 82.38 82 SER A C 1
ATOM 663 O O . SER A 1 82 ? 16.828 -7.056 -1.119 1.00 82.38 82 SER A O 1
ATOM 665 N N . ASP A 1 83 ? 16.826 -5.839 -3.008 1.00 86.50 83 ASP A N 1
ATOM 666 C CA . ASP A 1 83 ? 16.336 -4.596 -2.401 1.00 86.50 83 ASP A CA 1
ATOM 667 C C . ASP A 1 83 ? 14.798 -4.501 -2.333 1.00 8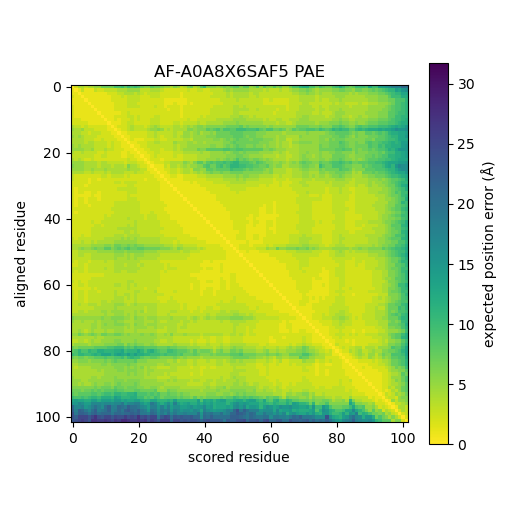6.50 83 ASP A C 1
ATOM 669 O O . ASP A 1 83 ? 14.216 -3.441 -2.088 1.00 86.50 83 ASP A O 1
ATOM 673 N N . THR A 1 84 ? 14.089 -5.624 -2.490 1.00 91.06 84 THR A N 1
ATOM 674 C CA . THR A 1 84 ? 12.629 -5.619 -2.405 1.00 91.06 84 THR A CA 1
ATOM 675 C C . THR A 1 84 ? 12.137 -5.062 -1.066 1.00 91.06 84 THR A C 1
ATOM 677 O O . THR A 1 84 ? 12.571 -5.446 0.027 1.00 91.06 84 THR A O 1
ATOM 680 N N . TRP A 1 85 ? 11.154 -4.167 -1.131 1.00 92.50 85 TRP A N 1
ATOM 681 C CA . TRP A 1 85 ? 10.452 -3.653 0.048 1.00 92.50 85 TRP A CA 1
ATOM 682 C C . TRP A 1 85 ? 9.500 -4.699 0.657 1.00 92.50 85 TRP A C 1
ATOM 684 O O . TRP A 1 85 ? 9.019 -4.539 1.783 1.00 92.50 85 TRP A O 1
ATOM 694 N N . CYS A 1 86 ? 9.208 -5.783 -0.070 1.00 94.56 86 CYS A N 1
ATOM 695 C CA . CYS A 1 86 ? 8.352 -6.860 0.403 1.00 94.56 86 CYS A CA 1
ATOM 696 C C . CYS A 1 86 ? 9.131 -7.786 1.342 1.00 94.56 86 CYS A C 1
ATOM 698 O O . CYS A 1 86 ? 9.889 -8.648 0.902 1.00 94.56 86 CYS A O 1
ATOM 700 N N . LYS A 1 87 ? 8.886 -7.650 2.651 1.00 93.06 87 LYS A N 1
ATOM 701 C CA . LYS A 1 87 ? 9.525 -8.481 3.684 1.00 93.06 87 LYS A CA 1
ATOM 702 C C . LYS A 1 87 ? 9.349 -9.981 3.438 1.00 93.06 87 LYS A C 1
ATOM 704 O O . LYS A 1 87 ? 10.317 -10.713 3.564 1.00 93.06 87 LYS A O 1
ATOM 709 N N . PHE A 1 88 ? 8.162 -10.417 3.011 1.00 92.50 88 PHE A N 1
ATOM 710 C CA . PHE A 1 88 ? 7.907 -11.820 2.671 1.00 92.50 88 PHE A CA 1
ATOM 711 C C . PHE A 1 88 ? 8.846 -12.331 1.569 1.00 92.50 88 PHE A C 1
ATOM 713 O O . PHE A 1 88 ? 9.482 -13.370 1.732 1.00 92.50 88 PHE A O 1
ATOM 720 N N . LYS A 1 89 ? 8.985 -11.588 0.460 1.00 92.06 89 LYS A N 1
ATOM 721 C CA . LYS A 1 89 ? 9.910 -11.969 -0.618 1.00 92.06 89 LYS A CA 1
ATOM 722 C C . LYS A 1 89 ? 11.362 -11.915 -0.162 1.00 92.06 89 LYS A C 1
ATOM 724 O O . LYS A 1 89 ? 12.095 -12.848 -0.459 1.00 92.06 89 LYS A O 1
ATOM 729 N N . LYS A 1 90 ? 11.746 -10.881 0.591 1.00 92.56 90 LYS A N 1
ATOM 730 C CA . LYS A 1 90 ? 13.097 -10.742 1.149 1.00 92.56 90 LYS A CA 1
ATOM 731 C C . LYS A 1 90 ? 13.474 -11.941 2.017 1.00 92.56 90 LYS A C 1
ATOM 733 O O . LYS A 1 90 ? 14.535 -12.519 1.820 1.00 92.56 90 LYS A O 1
ATOM 738 N N . SER A 1 91 ? 12.578 -12.362 2.910 1.00 91.19 91 SER A N 1
ATOM 739 C CA . SER A 1 91 ? 12.755 -13.594 3.675 1.00 91.19 91 SER A CA 1
ATOM 740 C C . SER A 1 91 ? 12.876 -14.789 2.735 1.00 91.19 91 SER A C 1
ATOM 742 O O . SER A 1 91 ? 13.875 -15.488 2.786 1.00 91.19 91 SER A O 1
ATOM 744 N N . ARG A 1 92 ? 11.934 -14.997 1.811 1.00 89.94 92 ARG A N 1
ATOM 745 C CA . ARG A 1 92 ? 11.972 -16.156 0.906 1.00 89.94 92 ARG A CA 1
ATOM 746 C C . ARG A 1 92 ? 13.275 -16.274 0.100 1.00 89.94 92 ARG A C 1
ATOM 748 O O . ARG A 1 92 ? 13.744 -17.389 -0.086 1.00 89.94 92 ARG A O 1
ATOM 755 N N . ILE A 1 93 ? 13.847 -15.155 -0.348 1.00 88.69 93 ILE A N 1
ATOM 756 C CA . ILE A 1 93 ? 15.147 -15.117 -1.040 1.00 88.69 93 ILE A CA 1
ATOM 757 C C . ILE A 1 93 ? 16.255 -15.597 -0.097 1.00 88.69 93 ILE A C 1
ATOM 759 O O . ILE A 1 93 ? 16.919 -16.578 -0.404 1.00 88.69 93 ILE A O 1
ATOM 763 N N . ALA A 1 94 ? 16.365 -14.999 1.094 1.00 87.88 94 ALA A N 1
ATOM 764 C CA . ALA A 1 94 ? 17.378 -15.380 2.080 1.00 87.88 94 ALA A CA 1
ATOM 765 C C . ALA A 1 94 ? 17.288 -16.862 2.495 1.00 87.88 94 ALA A C 1
ATOM 767 O O . ALA A 1 94 ? 18.305 -17.524 2.677 1.00 87.88 94 ALA A O 1
ATOM 768 N N . TRP A 1 95 ? 16.072 -17.402 2.623 1.00 85.88 95 TRP A N 1
ATOM 769 C CA . TRP A 1 95 ? 15.859 -18.826 2.899 1.00 85.88 95 TRP A CA 1
ATOM 770 C C . TRP A 1 95 ? 16.305 -19.719 1.732 1.00 85.88 95 TRP A C 1
ATOM 772 O O . TRP A 1 95 ? 16.916 -20.760 1.965 1.00 85.88 95 TRP A O 1
ATOM 782 N N . GLY A 1 96 ? 16.025 -19.308 0.492 1.00 84.50 96 GLY A N 1
ATOM 783 C CA . GLY A 1 96 ? 16.492 -20.001 -0.709 1.00 84.50 96 GLY A CA 1
ATOM 784 C C . GLY A 1 96 ? 18.019 -20.037 -0.799 1.00 84.50 96 GLY A C 1
ATOM 785 O O . GLY A 1 96 ? 18.592 -21.108 -0.993 1.00 84.50 96 GLY A O 1
ATOM 786 N N . ASP A 1 97 ? 18.674 -18.901 -0.562 1.00 76.06 97 ASP A N 1
ATOM 787 C CA . ASP A 1 97 ? 20.136 -18.780 -0.607 1.00 76.06 97 ASP A CA 1
ATOM 788 C C . ASP A 1 97 ? 20.824 -19.700 0.414 1.00 76.06 97 ASP A C 1
ATOM 790 O O . ASP A 1 97 ? 21.808 -20.361 0.088 1.00 76.06 97 ASP A O 1
ATOM 794 N N . LEU A 1 98 ? 20.272 -19.807 1.629 1.00 72.50 98 LEU A N 1
ATOM 795 C CA . LEU A 1 98 ? 20.761 -20.724 2.665 1.00 72.50 98 LEU A CA 1
ATOM 796 C C . LEU A 1 98 ? 20.556 -22.202 2.301 1.00 72.50 98 LEU A C 1
ATOM 798 O O . LEU A 1 98 ? 21.375 -23.042 2.669 1.00 72.50 98 LEU A O 1
ATOM 802 N N . SER A 1 99 ? 19.471 -22.537 1.594 1.00 70.62 99 SER A N 1
ATOM 803 C CA . SER A 1 99 ? 19.198 -23.917 1.172 1.00 70.62 99 SER A CA 1
ATOM 804 C C . SER A 1 99 ? 20.090 -24.404 0.030 1.00 70.62 99 SER A C 1
ATOM 806 O O . SER A 1 99 ? 20.380 -25.591 -0.016 1.00 70.62 99 SER A O 1
ATOM 808 N N . SER A 1 100 ? 20.571 -23.506 -0.837 1.00 67.06 100 SER A N 1
ATOM 809 C CA . SER A 1 100 ? 21.506 -23.842 -1.927 1.00 67.06 100 SER A CA 1
ATOM 810 C C . SER A 1 100 ? 22.966 -23.987 -1.476 1.00 67.06 100 SER A C 1
ATOM 812 O O . SER A 1 100 ? 23.816 -24.353 -2.282 1.00 67.06 100 SER A O 1
ATOM 814 N N . GLN A 1 101 ? 23.281 -23.661 -0.217 1.00 56.31 101 GLN A N 1
ATOM 815 C CA . GLN A 1 101 ? 24.625 -23.794 0.368 1.00 56.31 101 GLN A CA 1
ATOM 816 C C . GLN A 1 101 ? 24.821 -25.110 1.144 1.00 56.31 101 GLN A C 1
ATOM 818 O O . GLN A 1 101 ? 25.885 -25.316 1.728 1.00 56.31 101 GLN A O 1
ATOM 823 N N . LYS A 1 102 ? 23.806 -25.981 1.175 1.00 51.38 102 LYS A N 1
ATOM 824 C CA . LYS A 1 102 ? 23.882 -27.355 1.688 1.00 51.38 102 LYS A CA 1
ATOM 825 C C . LYS A 1 102 ? 23.887 -28.345 0.535 1.00 51.38 102 LYS A C 1
ATOM 827 O O . LYS A 1 102 ? 24.564 -29.380 0.699 1.00 51.38 102 LYS A O 1
#

Organism: Trichonephila clavipes (NCBI:txid2585209)

Solvent-accessible surface area (backbone atoms only — not comparable to full-atom values): 6018 Å² total; per-residue (Å²): 112,55,69,61,54,51,52,50,48,61,71,41,60,94,43,59,48,98,84,71,42,56,68,58,65,88,100,39,73,35,72,73,47,44,52,49,54,46,51,51,50,53,48,26,46,71,76,26,78,91,32,71,68,58,19,50,41,42,46,49,21,55,53,33,50,71,69,36,42,94,93,53,74,38,58,81,57,41,63,89,53,90,85,30,87,42,63,70,54,43,50,53,49,57,53,49,58,58,60,76,74,112